Protein AF-A0A2W4P5K8-F1 (afdb_monomer_lite)

Secondary structure (DSSP, 8-state):
-EEEEEE-SSEEEEEEE-SS-EEE----TTSSSTTSEE--EEEETT--EEEHHHHHHHHHHHHTTPPP-EEEEEEEEEEEEETTTEEEEEEEEEEEETT--EEEE-

Foldseek 3Di:
DDKDWDQDQFKIAMWDDPPPDIDTDQCQVPDPRSRIFGNKWWAFPVGDIDGGVVNVVVLCVQPPPDDFDWDKDFDAWDWDQDPPPGIDIDTDIDTDRPSRGTDMDD

Sequence (106 aa):
MRVGLDFGTTNSSAAVYDGRRVRLLNLDPINNVPTIMRSALFITRDGVPFVGREAINRFTEGNVGREIEYQWRYIGETEVTLAEVGTVMQALYAFVDANTPGRLFQ

pLDDT: mean 96.24, std 2.17, range [85.0, 98.56]

Structure (mmCIF, N/CA/C/O backbone):
data_AF-A0A2W4P5K8-F1
#
_entry.id   AF-A0A2W4P5K8-F1
#
loop_
_atom_site.group_PDB
_atom_site.id
_atom_site.type_symbol
_atom_site.label_atom_id
_atom_site.label_alt_id
_atom_site.label_comp_id
_atom_site.label_asym_id
_atom_site.label_entity_id
_atom_site.label_seq_id
_atom_site.pdbx_PDB_ins_code
_atom_site.Cartn_x
_atom_site.Cartn_y
_atom_site.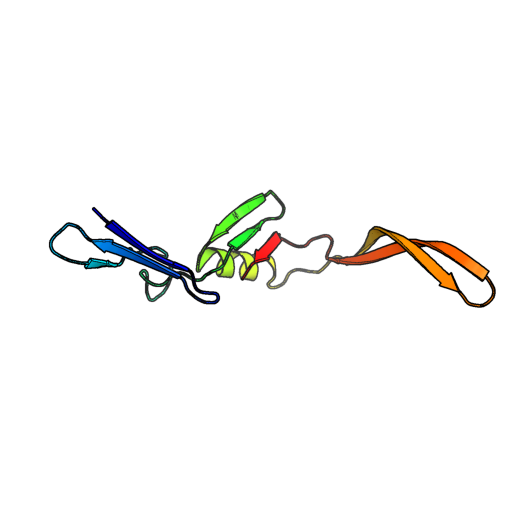Cartn_z
_atom_site.occupancy
_atom_site.B_iso_or_equiv
_atom_site.auth_seq_id
_atom_site.auth_comp_id
_atom_site.auth_asym_id
_atom_site.auth_atom_id
_atom_site.pdbx_PDB_model_num
ATOM 1 N N . MET A 1 1 ? -17.481 17.427 18.885 1.00 85.00 1 MET A N 1
ATOM 2 C CA . MET A 1 1 ? -16.941 16.110 18.487 1.00 85.00 1 MET A CA 1
ATOM 3 C C . MET A 1 1 ? -15.511 16.309 18.005 1.00 85.00 1 MET A C 1
ATOM 5 O O . MET A 1 1 ? -15.292 17.246 17.249 1.00 85.00 1 MET A O 1
ATOM 9 N N . ARG A 1 2 ? -14.545 15.516 18.480 1.00 96.75 2 ARG A N 1
ATOM 10 C CA . ARG A 1 2 ? -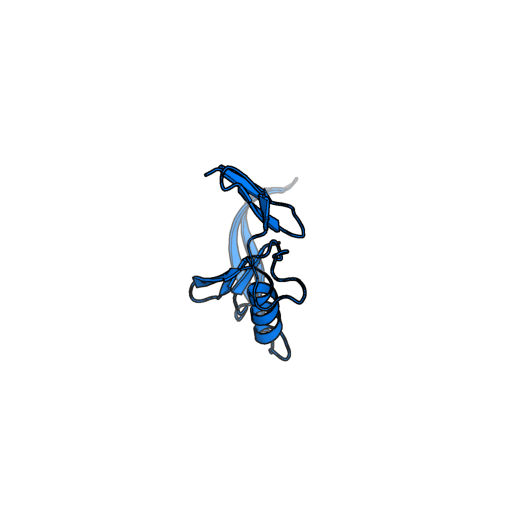13.139 15.562 18.024 1.00 96.75 2 ARG A CA 1
ATOM 11 C C . ARG A 1 2 ? -12.730 14.186 17.505 1.00 96.75 2 ARG A C 1
ATOM 13 O O . ARG A 1 2 ? -13.219 13.190 18.033 1.00 96.75 2 ARG A O 1
ATOM 20 N N . VAL A 1 3 ? -11.848 14.143 16.512 1.00 97.44 3 VAL A N 1
ATOM 21 C CA . VAL A 1 3 ? -11.322 12.900 15.931 1.00 97.44 3 VAL A CA 1
ATOM 22 C C . VAL A 1 3 ? -9.813 12.863 16.140 1.00 97.44 3 VAL A C 1
ATOM 24 O O . VAL A 1 3 ? -9.144 13.872 15.931 1.00 97.44 3 VAL A O 1
ATOM 27 N N . GLY A 1 4 ? -9.300 11.719 16.580 1.00 97.94 4 GLY A N 1
ATOM 28 C CA . GLY A 1 4 ? -7.875 11.411 16.596 1.00 97.94 4 GLY A CA 1
ATOM 29 C C . GLY A 1 4 ? -7.573 10.352 15.545 1.00 97.94 4 GLY A C 1
ATOM 30 O O . GLY A 1 4 ? -8.349 9.407 15.404 1.00 97.94 4 GLY A O 1
ATOM 31 N N . LEU A 1 5 ? -6.468 10.523 14.826 1.00 97.81 5 LEU A N 1
ATOM 32 C CA . LEU A 1 5 ? -5.938 9.562 13.866 1.00 97.81 5 LEU A CA 1
ATOM 33 C C . LEU A 1 5 ? -4.474 9.313 14.215 1.00 97.81 5 LEU A C 1
ATOM 35 O O . LEU A 1 5 ? -3.683 10.253 14.258 1.00 97.81 5 LEU A O 1
ATOM 39 N N . ASP A 1 6 ? -4.140 8.053 14.445 1.00 98.06 6 ASP A N 1
ATOM 40 C CA . ASP A 1 6 ? -2.770 7.565 14.445 1.00 98.06 6 ASP A CA 1
ATOM 41 C C . ASP A 1 6 ? -2.533 6.894 13.092 1.00 98.06 6 ASP A C 1
ATOM 43 O O . ASP A 1 6 ? -3.137 5.859 12.799 1.00 98.06 6 ASP A O 1
ATOM 47 N N . PHE A 1 7 ? -1.731 7.537 12.242 1.00 97.50 7 PHE A N 1
ATOM 48 C CA . PHE A 1 7 ? -1.400 7.052 10.906 1.00 97.50 7 PHE A CA 1
ATOM 49 C C . PHE A 1 7 ? 0.043 6.551 10.892 1.00 97.50 7 PHE A C 1
ATOM 51 O O . PHE A 1 7 ? 0.972 7.268 10.517 1.00 97.50 7 PHE A O 1
ATOM 58 N N . GLY A 1 8 ? 0.226 5.323 11.373 1.00 96.94 8 GLY A N 1
ATOM 59 C CA . GLY A 1 8 ? 1.527 4.673 11.440 1.00 96.94 8 GLY A CA 1
ATOM 60 C C . GLY A 1 8 ? 1.918 4.002 10.125 1.00 96.94 8 GLY A C 1
ATOM 61 O O . GLY A 1 8 ? 1.090 3.761 9.251 1.00 96.94 8 GLY A O 1
ATOM 62 N N . THR A 1 9 ? 3.188 3.617 10.011 1.00 96.69 9 THR A N 1
ATOM 63 C CA . THR A 1 9 ? 3.713 2.865 8.854 1.00 96.69 9 THR A CA 1
ATOM 64 C C . THR A 1 9 ? 3.126 1.460 8.753 1.00 96.69 9 THR A C 1
ATOM 66 O O . THR A 1 9 ? 2.881 0.947 7.677 1.00 96.69 9 THR A O 1
ATOM 69 N N . THR A 1 10 ? 2.890 0.806 9.890 1.00 96.44 10 THR A N 1
ATOM 70 C CA . THR A 1 10 ? 2.467 -0.602 9.925 1.00 96.44 10 THR A CA 1
ATOM 71 C C . THR A 1 10 ? 0.971 -0.744 10.185 1.00 96.44 10 THR A C 1
ATOM 73 O O . THR A 1 10 ? 0.290 -1.552 9.549 1.00 96.44 10 THR A O 1
ATOM 76 N N . ASN A 1 11 ? 0.459 0.030 11.138 1.00 97.38 11 ASN A N 1
ATOM 77 C CA . ASN A 1 11 ? -0.941 0.025 11.523 1.00 97.38 11 ASN A CA 1
ATOM 78 C C . ASN A 1 11 ? -1.426 1.457 11.729 1.00 97.38 11 ASN A C 1
ATOM 80 O O . ASN A 1 11 ? -0.645 2.340 12.082 1.00 97.38 11 ASN A O 1
ATOM 84 N N . SER A 1 12 ? -2.728 1.637 11.564 1.00 98.12 12 SER A N 1
ATOM 85 C CA . SER A 1 12 ? -3.433 2.887 11.789 1.00 98.12 12 SER A CA 1
ATOM 86 C C . SER A 1 12 ? -4.636 2.661 12.692 1.00 98.12 12 SER A C 1
ATOM 88 O O . SER A 1 12 ? -5.248 1.589 12.685 1.00 98.12 12 SER A O 1
ATOM 90 N N . SER A 1 13 ? -4.998 3.674 13.469 1.00 98.12 13 SER A N 1
ATOM 91 C CA . SER A 1 13 ? -6.191 3.645 14.313 1.00 98.12 13 SER A CA 1
ATOM 92 C C . SER A 1 13 ? -6.852 5.016 14.364 1.00 98.12 13 SER A C 1
ATOM 94 O O . SER A 1 13 ? -6.198 6.043 14.192 1.00 98.12 13 SER A O 1
ATOM 96 N N . ALA A 1 14 ? -8.162 5.045 14.596 1.00 98.12 14 ALA A N 1
ATOM 97 C CA . ALA A 1 14 ? -8.889 6.293 14.775 1.00 98.12 14 ALA A CA 1
ATOM 98 C C . ALA A 1 14 ? -9.817 6.220 15.982 1.00 98.12 14 ALA A C 1
ATOM 100 O O . ALA A 1 14 ? -10.366 5.166 16.313 1.00 98.12 14 ALA A O 1
ATOM 101 N N . ALA A 1 15 ? -10.021 7.364 16.623 1.00 98.19 15 ALA A N 1
ATOM 102 C CA . ALA A 1 15 ? -10.888 7.499 17.780 1.00 98.19 15 ALA A CA 1
ATOM 103 C C . ALA A 1 15 ? -11.759 8.748 17.672 1.00 98.19 15 ALA A C 1
ATOM 105 O O . ALA A 1 15 ? -11.352 9.761 17.105 1.00 98.19 15 ALA A O 1
ATOM 106 N N . VAL A 1 16 ? -12.943 8.698 18.278 1.00 98.25 16 VAL A N 1
ATOM 107 C CA . VAL A 1 16 ? -13.836 9.852 18.408 1.00 98.25 16 VAL A CA 1
ATOM 108 C C . VAL A 1 16 ? -14.018 10.188 19.880 1.00 98.25 16 VAL A C 1
ATOM 110 O O . VAL A 1 16 ? -14.291 9.307 20.696 1.00 98.25 16 VAL A O 1
ATOM 113 N N . TYR A 1 17 ? -13.893 11.473 20.207 1.00 98.06 17 TYR A N 1
ATOM 114 C CA . TYR A 1 17 ? -14.288 12.038 21.492 1.00 98.06 17 TYR A CA 1
ATOM 115 C C . TYR A 1 17 ? -15.632 12.760 21.357 1.00 98.06 17 TYR A C 1
ATOM 117 O O . TYR A 1 17 ? -15.764 13.737 20.604 1.00 98.06 17 TYR A O 1
ATOM 125 N N . ASP A 1 18 ? -16.627 12.284 22.103 1.00 96.44 18 ASP A N 1
ATOM 126 C CA . ASP A 1 18 ? -18.010 12.781 22.070 1.00 96.44 18 ASP A CA 1
ATOM 127 C C . ASP A 1 18 ? -18.287 13.929 23.062 1.00 96.44 18 ASP A C 1
ATOM 129 O O . ASP A 1 18 ? -19.399 14.445 23.113 1.00 96.44 18 ASP A O 1
ATOM 133 N N . GLY A 1 19 ? -17.275 14.373 23.816 1.00 97.00 19 GLY A N 1
ATOM 134 C CA . GLY A 1 19 ? -17.425 15.357 24.894 1.00 97.00 19 GLY A CA 1
ATOM 135 C C . GLY A 1 19 ? -17.443 14.739 26.293 1.00 97.00 19 GLY A C 1
ATOM 136 O O . GLY A 1 19 ? -17.345 15.481 27.267 1.00 97.00 19 GLY A O 1
ATOM 137 N N . ARG A 1 20 ? -17.527 13.405 26.396 1.00 96.94 20 ARG A N 1
ATOM 138 C CA . ARG A 1 20 ? -17.473 12.659 27.663 1.00 96.94 20 ARG A CA 1
ATOM 139 C C . ARG A 1 20 ? -16.451 11.529 27.643 1.00 96.94 20 ARG A C 1
ATOM 141 O O . ARG A 1 20 ? -15.755 11.332 28.631 1.00 96.94 20 ARG A O 1
ATOM 148 N N . ARG A 1 21 ? -16.357 10.778 26.544 1.00 97.19 21 ARG A N 1
ATOM 149 C CA . ARG A 1 21 ? -15.457 9.622 26.429 1.00 97.19 21 ARG A CA 1
ATOM 150 C C . ARG A 1 21 ? -14.813 9.521 25.055 1.00 97.19 21 ARG A C 1
ATOM 152 O O . ARG A 1 21 ? -15.360 9.983 24.055 1.00 97.19 21 ARG A O 1
ATOM 159 N N . VAL A 1 22 ? -13.643 8.892 25.024 1.00 97.62 22 VAL A N 1
ATOM 160 C CA . VAL A 1 22 ? -12.957 8.491 23.792 1.00 97.62 22 VAL A CA 1
ATOM 161 C C . VAL A 1 22 ? -13.405 7.079 23.429 1.00 97.62 22 VAL A C 1
ATOM 163 O O . VAL A 1 22 ? -13.458 6.204 24.292 1.00 97.62 22 VAL A O 1
ATOM 166 N N . ARG A 1 23 ? -13.726 6.848 22.156 1.00 97.62 23 ARG A N 1
ATOM 167 C CA . ARG A 1 23 ? -14.055 5.522 21.626 1.00 97.62 23 ARG A CA 1
ATOM 168 C C . ARG A 1 23 ? -13.291 5.269 20.334 1.00 97.62 23 ARG A C 1
ATOM 170 O O . ARG A 1 23 ? -13.349 6.096 19.426 1.00 97.62 23 ARG A O 1
ATOM 177 N N . LEU A 1 24 ? -12.624 4.120 20.248 1.00 97.81 24 LEU A N 1
ATOM 178 C CA . LEU A 1 24 ? -11.989 3.657 19.015 1.00 97.81 24 LEU A CA 1
ATOM 179 C C . LEU A 1 24 ? -13.041 3.321 17.950 1.00 97.81 24 LEU A C 1
ATOM 181 O O . LEU A 1 24 ? -14.139 2.843 18.255 1.00 97.81 24 LEU A O 1
ATOM 185 N N . LEU A 1 25 ? -12.702 3.599 16.697 1.00 97.38 25 LEU A N 1
ATOM 186 C CA . LEU A 1 25 ? -13.499 3.241 15.532 1.00 97.38 25 LEU A CA 1
ATOM 187 C C . LEU A 1 25 ? -13.047 1.884 14.997 1.00 97.38 25 LEU A C 1
ATOM 189 O O . LEU A 1 25 ? -11.852 1.630 14.891 1.00 97.38 25 LEU A O 1
ATOM 193 N N . ASN A 1 26 ? -14.005 1.039 14.621 1.00 97.50 26 ASN A N 1
ATOM 194 C CA . ASN A 1 26 ? -13.726 -0.210 13.918 1.00 97.50 26 ASN A CA 1
ATOM 195 C C . ASN A 1 26 ? -13.445 0.111 12.444 1.00 97.50 26 ASN A C 1
ATOM 197 O O . ASN A 1 26 ? -14.372 0.152 11.638 1.00 97.50 26 ASN A O 1
ATOM 201 N N . LEU A 1 27 ? -12.188 0.414 12.124 1.00 96.56 27 LEU A N 1
ATOM 202 C CA . LEU A 1 27 ? -11.744 0.783 10.778 1.00 96.56 27 LEU A CA 1
ATOM 203 C C . LEU A 1 27 ? -11.570 -0.426 9.849 1.00 96.56 27 LEU A C 1
ATOM 205 O O . LEU A 1 27 ? -11.674 -0.272 8.638 1.00 96.56 27 LEU A O 1
ATOM 209 N N . ASP A 1 28 ? -11.312 -1.613 10.404 1.00 97.06 28 ASP A N 1
ATOM 210 C CA . ASP A 1 28 ? -10.969 -2.814 9.635 1.00 97.06 28 ASP A CA 1
ATOM 211 C C . ASP A 1 28 ? -11.753 -4.043 10.135 1.00 97.06 28 ASP A C 1
ATOM 213 O O . ASP A 1 28 ? -11.210 -4.879 10.856 1.00 97.06 28 ASP A O 1
ATOM 217 N N . PRO A 1 29 ? -13.058 -4.160 9.815 1.00 94.56 29 PRO A N 1
ATOM 218 C CA . PRO A 1 29 ? -13.947 -5.173 10.399 1.00 94.56 29 PRO A CA 1
ATOM 219 C C . PRO A 1 29 ? -13.547 -6.631 10.150 1.00 94.56 29 PRO A C 1
ATOM 221 O O . PRO A 1 29 ? -13.980 -7.513 10.883 1.00 94.56 29 PRO A O 1
ATOM 224 N N . ILE A 1 30 ? -12.750 -6.883 9.114 1.00 93.88 30 ILE A N 1
ATOM 225 C CA . ILE A 1 30 ? -12.261 -8.216 8.743 1.00 93.88 30 ILE A CA 1
ATOM 226 C C . ILE A 1 30 ? -10.951 -8.584 9.458 1.00 93.88 30 ILE A C 1
ATOM 228 O O . ILE A 1 30 ? -10.506 -9.728 9.379 1.00 93.88 30 ILE A O 1
ATOM 232 N N . ASN A 1 31 ? -10.302 -7.627 10.129 1.00 93.94 31 ASN A N 1
ATOM 233 C CA . ASN A 1 31 ? -9.121 -7.889 10.936 1.00 93.94 31 ASN A CA 1
ATOM 234 C C . ASN A 1 31 ? -9.517 -8.466 12.305 1.00 93.94 31 ASN A C 1
ATOM 236 O O . ASN A 1 31 ? -10.563 -8.133 12.858 1.00 93.94 31 ASN A O 1
ATOM 240 N N . ASN A 1 32 ? -8.636 -9.272 12.905 1.00 93.69 32 ASN A N 1
ATOM 241 C CA . ASN A 1 32 ? -8.862 -9.881 14.225 1.00 93.69 32 ASN A CA 1
ATOM 242 C C . ASN A 1 32 ? -9.099 -8.838 15.330 1.00 93.69 32 ASN A C 1
ATOM 244 O O . ASN A 1 32 ? -9.793 -9.109 16.307 1.00 93.69 32 ASN A O 1
ATOM 248 N N . VAL A 1 33 ? -8.513 -7.646 15.179 1.00 96.62 33 VAL A N 1
ATOM 249 C CA . VAL A 1 33 ? -8.737 -6.493 16.056 1.00 96.62 33 VAL A CA 1
ATOM 250 C C . VAL A 1 33 ? -9.270 -5.340 15.196 1.00 96.62 33 VAL A C 1
ATOM 252 O O . VAL A 1 33 ? -8.468 -4.583 14.650 1.00 96.62 33 VAL A O 1
ATOM 255 N N . PRO A 1 34 ? -10.601 -5.170 15.064 1.00 97.44 34 PRO A N 1
ATOM 256 C CA . PRO A 1 34 ? -11.192 -4.234 14.101 1.00 97.44 34 PRO A CA 1
ATOM 257 C C . PRO A 1 34 ? -10.827 -2.759 14.278 1.00 97.44 34 PRO A C 1
ATOM 259 O O . PRO A 1 34 ? -10.976 -1.960 13.354 1.00 97.44 34 PRO A O 1
ATOM 262 N N . THR A 1 35 ? -10.373 -2.372 15.469 1.00 98.12 35 THR A N 1
ATOM 263 C CA . THR A 1 35 ? -9.942 -1.003 15.783 1.00 98.12 35 THR A CA 1
ATOM 264 C C . THR A 1 35 ? -8.523 -0.683 15.320 1.00 98.12 35 THR A C 1
ATOM 266 O O . THR A 1 35 ? -8.101 0.469 15.408 1.00 98.12 35 THR A O 1
ATOM 269 N N . ILE A 1 36 ? -7.776 -1.691 14.865 1.00 97.31 36 ILE A N 1
ATOM 270 C CA . ILE A 1 36 ? -6.418 -1.563 14.344 1.00 97.31 36 ILE A CA 1
ATOM 271 C C . ILE A 1 36 ? -6.461 -1.969 12.876 1.00 97.31 36 ILE A C 1
ATOM 273 O O . ILE A 1 36 ? -6.657 -3.135 12.543 1.00 97.31 36 ILE A O 1
ATOM 277 N N . MET A 1 37 ? -6.268 -1.003 11.993 1.00 98.19 37 MET A N 1
ATOM 278 C CA . MET A 1 37 ? -6.260 -1.212 10.553 1.00 98.19 37 MET A CA 1
ATOM 279 C C . MET A 1 37 ? -4.826 -1.375 10.062 1.00 98.19 37 MET A C 1
ATOM 281 O O . MET A 1 37 ? -3.931 -0.668 10.526 1.00 98.19 37 MET A O 1
ATOM 285 N N . ARG A 1 38 ? -4.583 -2.269 9.099 1.00 97.56 38 ARG A N 1
ATOM 286 C CA . ARG A 1 38 ? -3.287 -2.287 8.398 1.00 97.56 38 ARG A CA 1
ATOM 287 C C . ARG A 1 38 ? -3.106 -0.995 7.603 1.00 97.56 38 ARG A C 1
ATOM 289 O O . ARG A 1 38 ? -3.998 -0.615 6.848 1.00 97.56 38 ARG A O 1
ATOM 296 N N . SER A 1 39 ? -1.942 -0.362 7.718 1.00 97.94 39 SER A N 1
ATOM 297 C CA . SER A 1 39 ? -1.571 0.777 6.869 1.00 97.94 39 SER A CA 1
ATOM 298 C C . SER A 1 39 ? -1.184 0.269 5.484 1.00 97.94 39 SER A C 1
ATOM 300 O O . SER A 1 39 ? -0.016 0.167 5.144 1.00 97.94 39 SER A O 1
ATOM 302 N N . ALA A 1 40 ? -2.179 -0.175 4.724 1.00 98.00 40 ALA A N 1
ATOM 303 C CA . ALA A 1 40 ? -1.980 -0.795 3.429 1.00 98.00 40 ALA A CA 1
ATOM 304 C C . ALA A 1 40 ? -3.040 -0.321 2.442 1.00 98.00 40 ALA A C 1
ATOM 306 O O . ALA A 1 40 ? -4.218 -0.209 2.793 1.00 98.00 40 ALA A O 1
ATOM 307 N N . LEU A 1 41 ? -2.605 -0.094 1.207 1.00 98.31 41 LEU A N 1
ATOM 308 C CA . LEU A 1 41 ? -3.436 0.217 0.052 1.00 98.31 41 LEU A CA 1
ATOM 309 C C . LEU A 1 41 ? -3.047 -0.733 -1.077 1.00 98.31 41 LEU A C 1
ATOM 311 O O . LEU A 1 41 ? -1.885 -0.798 -1.461 1.00 98.31 41 LEU A O 1
ATOM 315 N N . PHE A 1 42 ? -4.012 -1.456 -1.623 1.00 98.44 42 PHE A N 1
ATOM 316 C CA . PHE A 1 42 ? -3.845 -2.238 -2.839 1.00 98.44 42 PHE A CA 1
ATOM 317 C C . PHE A 1 42 ? -4.704 -1.616 -3.930 1.00 98.44 42 PHE A C 1
ATOM 319 O O . PHE A 1 42 ? -5.893 -1.404 -3.722 1.00 98.44 42 PHE A O 1
ATOM 326 N N . ILE A 1 43 ? -4.106 -1.314 -5.077 1.00 98.56 43 ILE A N 1
ATOM 327 C CA . ILE A 1 43 ? -4.827 -0.842 -6.259 1.00 98.56 43 ILE A CA 1
ATOM 328 C C . ILE A 1 43 ? -4.693 -1.924 -7.320 1.00 98.56 43 ILE A C 1
ATOM 330 O O . ILE A 1 43 ? -3.574 -2.254 -7.722 1.00 98.56 43 ILE A O 1
ATOM 334 N N . THR A 1 44 ? -5.813 -2.489 -7.757 1.00 97.81 44 THR A N 1
ATOM 335 C CA . THR A 1 44 ? -5.829 -3.486 -8.831 1.00 97.81 44 THR A CA 1
ATOM 336 C C . THR A 1 44 ? -5.369 -2.877 -10.156 1.00 97.81 44 THR A C 1
ATOM 338 O O . THR A 1 44 ? -5.314 -1.659 -10.329 1.00 97.81 44 THR A O 1
ATOM 341 N N . ARG A 1 45 ? -5.054 -3.724 -11.136 1.00 94.88 45 ARG A N 1
ATOM 342 C CA . ARG A 1 45 ? -4.662 -3.300 -12.486 1.00 94.88 45 ARG A CA 1
ATOM 343 C C . ARG A 1 45 ? -5.735 -2.458 -13.193 1.00 94.88 45 ARG A C 1
ATOM 345 O O . ARG A 1 45 ? -5.382 -1.596 -13.992 1.00 94.88 45 ARG A O 1
ATOM 352 N N . ASP A 1 46 ? -7.012 -2.688 -12.901 1.00 96.38 46 ASP A N 1
ATOM 353 C CA . ASP A 1 46 ? -8.156 -1.896 -13.376 1.00 96.38 46 ASP A CA 1
ATOM 354 C C . ASP A 1 46 ? -8.454 -0.655 -12.509 1.00 96.38 46 ASP A C 1
ATOM 356 O O . ASP A 1 46 ? -9.381 0.095 -12.803 1.00 96.38 46 ASP A O 1
ATOM 360 N N . GLY A 1 47 ? -7.639 -0.384 -11.484 1.00 96.94 47 GLY A N 1
ATOM 361 C CA . GLY A 1 47 ? -7.694 0.848 -10.693 1.00 96.94 47 GLY A CA 1
ATOM 362 C C . GLY A 1 47 ? -8.604 0.796 -9.465 1.00 96.94 47 GLY A C 1
ATOM 363 O O . GLY A 1 47 ? -8.851 1.837 -8.858 1.00 96.94 47 GLY A O 1
ATOM 364 N N . VAL A 1 48 ? -9.094 -0.381 -9.068 1.00 98.06 48 VAL A N 1
ATOM 365 C CA . VAL A 1 48 ? -9.965 -0.551 -7.897 1.00 98.06 48 VAL A CA 1
ATOM 366 C C . VAL A 1 48 ? -9.125 -0.544 -6.612 1.00 98.06 48 VAL A C 1
ATOM 368 O O . VAL A 1 48 ? -8.230 -1.382 -6.465 1.00 98.06 48 VAL A O 1
ATOM 371 N N . PRO A 1 49 ? -9.389 0.375 -5.663 1.00 98.00 49 PRO A N 1
ATOM 372 C CA . PRO A 1 49 ? -8.636 0.459 -4.421 1.00 98.00 49 PRO A CA 1
ATOM 373 C C . PRO A 1 49 ? -9.238 -0.415 -3.311 1.00 98.00 49 PRO A C 1
ATOM 375 O O . PRO A 1 49 ? -10.448 -0.445 -3.093 1.00 98.00 49 PRO A O 1
ATOM 378 N N . PHE A 1 50 ? -8.364 -1.042 -2.534 1.00 98.06 50 PHE A N 1
ATOM 379 C CA . PHE A 1 50 ? -8.657 -1.762 -1.298 1.00 98.06 50 PHE A CA 1
ATOM 380 C C . PHE A 1 50 ? -7.708 -1.279 -0.206 1.00 98.06 50 PHE A C 1
ATOM 382 O O . PHE A 1 50 ? -6.557 -0.951 -0.485 1.00 98.06 50 PHE A O 1
ATOM 389 N N . VAL A 1 51 ? -8.158 -1.258 1.046 1.00 97.75 51 VAL A N 1
ATOM 390 C CA . VAL A 1 51 ? -7.359 -0.780 2.184 1.00 97.75 51 VAL A CA 1
ATOM 391 C C . VAL A 1 51 ? -7.412 -1.761 3.353 1.00 97.75 51 VAL A C 1
ATOM 393 O O . VAL A 1 51 ? -8.253 -2.660 3.379 1.00 97.75 51 VAL A O 1
ATOM 396 N N . GLY A 1 52 ? -6.517 -1.604 4.327 1.00 97.56 52 GLY A N 1
ATOM 397 C CA . GLY A 1 52 ? -6.539 -2.423 5.539 1.00 97.56 52 GLY A CA 1
ATOM 398 C C . GLY A 1 52 ? -6.176 -3.877 5.257 1.00 97.56 52 GLY A C 1
ATOM 399 O O . GLY A 1 52 ? -5.358 -4.177 4.384 1.00 97.56 52 GLY A O 1
ATOM 400 N N . ARG A 1 53 ? -6.767 -4.807 6.004 1.00 97.62 53 ARG A N 1
ATOM 401 C CA . ARG A 1 53 ? -6.547 -6.242 5.816 1.00 97.62 53 ARG A CA 1
ATOM 402 C C . ARG A 1 53 ? -7.014 -6.726 4.441 1.00 97.62 53 ARG A C 1
ATOM 404 O O . ARG A 1 53 ? -6.392 -7.633 3.894 1.00 97.62 53 ARG A O 1
ATOM 411 N N . GLU A 1 54 ? -8.027 -6.092 3.855 1.00 97.56 54 GLU A N 1
ATOM 412 C CA . GLU A 1 54 ? -8.580 -6.499 2.560 1.00 97.56 54 GLU A CA 1
ATOM 413 C C . GLU A 1 54 ? -7.565 -6.256 1.447 1.00 97.56 54 GLU A C 1
ATOM 415 O O 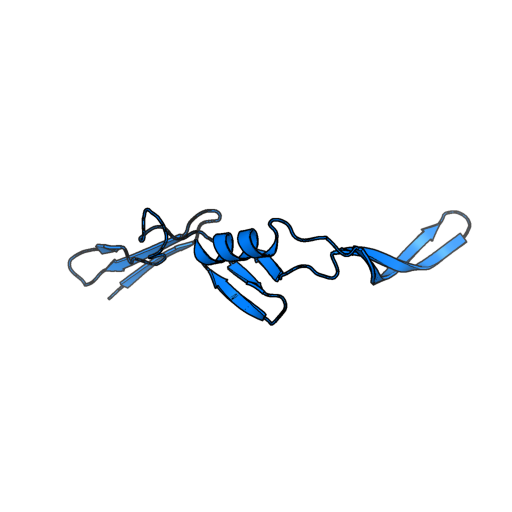. GLU A 1 54 ? -7.388 -7.106 0.580 1.00 97.56 54 GLU A O 1
ATOM 420 N N . ALA A 1 55 ? -6.817 -5.149 1.521 1.00 97.88 55 ALA A N 1
ATOM 421 C C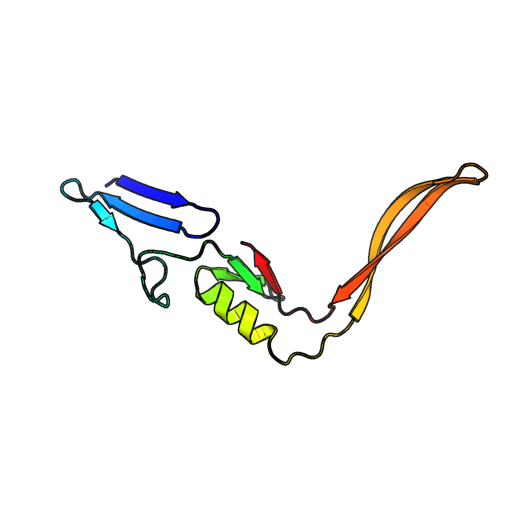A . ALA A 1 55 ? -5.715 -4.881 0.600 1.00 97.88 55 ALA A CA 1
ATOM 422 C C . ALA A 1 55 ? -4.696 -6.028 0.572 1.00 97.88 55 ALA A C 1
ATOM 424 O O . ALA A 1 55 ? -4.247 -6.445 -0.494 1.00 97.88 55 ALA A O 1
ATOM 425 N N . ILE A 1 56 ? -4.357 -6.559 1.751 1.00 97.06 56 ILE A N 1
ATOM 426 C CA . ILE A 1 56 ? -3.409 -7.668 1.896 1.00 97.06 56 ILE A CA 1
ATOM 427 C C . ILE A 1 56 ? -3.987 -8.956 1.319 1.00 97.06 56 ILE A C 1
ATOM 429 O O . ILE A 1 56 ? -3.292 -9.655 0.580 1.00 97.06 56 ILE A O 1
ATOM 433 N N . ASN A 1 57 ? -5.244 -9.263 1.651 1.00 97.06 57 ASN A N 1
ATOM 434 C CA . ASN A 1 57 ? -5.922 -10.470 1.187 1.00 97.06 57 ASN A CA 1
ATOM 435 C C . ASN A 1 57 ? -5.984 -10.484 -0.346 1.00 97.06 57 ASN A C 1
ATOM 437 O O . ASN A 1 57 ? -5.469 -11.410 -0.964 1.00 97.06 57 ASN A O 1
ATOM 441 N N . ARG A 1 58 ? -6.482 -9.404 -0.961 1.00 97.12 58 ARG A N 1
ATOM 442 C CA . ARG A 1 58 ? -6.614 -9.276 -2.422 1.00 97.12 58 ARG A CA 1
ATOM 443 C C . ARG A 1 58 ? -5.280 -9.327 -3.150 1.00 97.12 58 ARG A C 1
ATOM 445 O O . ARG A 1 58 ? -5.160 -10.003 -4.169 1.00 97.12 58 ARG A O 1
ATOM 452 N N . PHE A 1 59 ? -4.266 -8.640 -2.621 1.00 97.06 59 PHE A N 1
ATOM 453 C CA . PHE A 1 59 ? -2.918 -8.713 -3.178 1.00 97.06 59 PHE A CA 1
ATOM 454 C C . PHE A 1 59 ? -2.372 -10.146 -3.143 1.00 97.06 59 PHE A C 1
ATOM 456 O O . PHE A 1 59 ? -1.779 -10.603 -4.119 1.00 97.06 59 PHE A O 1
ATOM 463 N N . THR A 1 60 ? -2.581 -10.855 -2.032 1.00 96.44 60 THR A N 1
ATOM 464 C CA . THR A 1 60 ? -2.123 -12.240 -1.868 1.00 96.44 60 THR A CA 1
ATOM 465 C C . THR A 1 60 ? -2.871 -13.167 -2.823 1.00 96.44 60 THR A C 1
ATOM 467 O O . THR A 1 60 ? -2.237 -13.875 -3.599 1.00 96.44 60 THR A O 1
ATOM 470 N N . GLU A 1 61 ? -4.203 -13.112 -2.837 1.00 95.94 61 GLU A N 1
ATOM 471 C CA . GLU A 1 61 ? -5.066 -13.913 -3.715 1.00 95.94 61 GLU A CA 1
ATOM 472 C C . GLU A 1 61 ? -4.709 -13.745 -5.194 1.00 95.94 61 GLU A C 1
ATOM 474 O O . GLU A 1 61 ? -4.617 -14.734 -5.913 1.00 95.94 61 GLU A O 1
ATOM 479 N N . GLY A 1 62 ? -4.441 -12.515 -5.646 1.00 93.75 62 GLY A N 1
ATOM 480 C CA . GLY A 1 62 ? -4.068 -12.259 -7.038 1.00 93.75 62 GLY A CA 1
ATOM 481 C C . GLY A 1 62 ? -2.683 -12.787 -7.433 1.00 93.75 62 GLY A C 1
ATOM 482 O O . GLY A 1 62 ? -2.413 -12.961 -8.621 1.00 93.75 62 GLY A O 1
ATOM 483 N N . ASN A 1 63 ? -1.785 -13.020 -6.471 1.00 94.25 63 ASN A N 1
ATOM 484 C CA . ASN A 1 63 ? -0.411 -13.452 -6.748 1.00 94.25 63 ASN A CA 1
ATOM 485 C C . ASN A 1 63 ? -0.157 -14.938 -6.465 1.00 94.25 63 ASN A C 1
ATOM 487 O O . ASN A 1 63 ? 0.777 -15.507 -7.029 1.00 94.25 63 ASN A O 1
ATOM 491 N N . VAL A 1 64 ? -0.957 -15.585 -5.618 1.00 95.06 64 VAL A N 1
ATOM 492 C CA . VAL A 1 64 ? -0.795 -17.013 -5.314 1.00 95.06 64 VAL A CA 1
ATOM 493 C C . VAL A 1 64 ? -1.116 -17.861 -6.547 1.00 95.06 64 VAL A C 1
ATOM 495 O O . VAL A 1 64 ? -2.193 -17.762 -7.123 1.00 95.06 64 VAL A O 1
ATOM 498 N N . GLY A 1 65 ? -0.175 -18.726 -6.937 1.00 92.44 65 GLY A N 1
ATOM 499 C CA . GLY A 1 65 ? -0.361 -19.691 -8.029 1.00 92.44 65 GLY A CA 1
ATOM 500 C C . GLY A 1 65 ? -0.411 -19.085 -9.434 1.00 92.44 65 GLY A C 1
ATOM 501 O O . GLY A 1 65 ? -0.660 -19.813 -10.391 1.00 92.44 65 GLY A O 1
ATOM 502 N N . ARG A 1 66 ? -0.172 -17.776 -9.573 1.00 94.94 66 ARG A N 1
ATOM 503 C CA . ARG A 1 66 ? -0.156 -17.095 -10.868 1.00 94.94 66 ARG A CA 1
ATOM 504 C C . ARG A 1 66 ? 1.129 -17.412 -11.633 1.00 94.94 66 ARG A C 1
ATOM 506 O O . ARG A 1 66 ? 2.227 -17.288 -11.093 1.00 94.94 66 ARG A O 1
ATO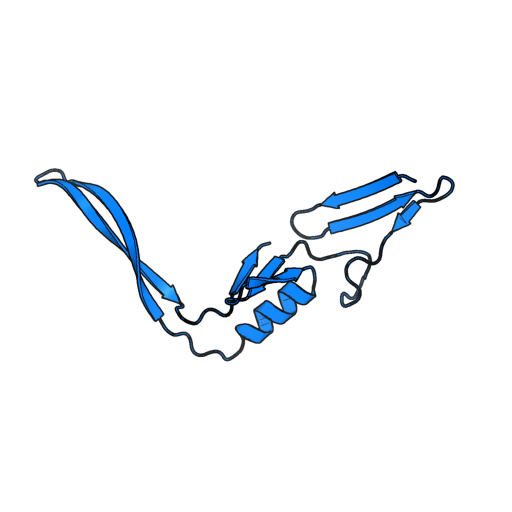M 513 N N . GLU A 1 67 ? 0.988 -17.747 -12.912 1.00 95.69 67 GLU A N 1
ATOM 514 C CA . GLU A 1 67 ? 2.106 -17.763 -13.856 1.00 95.69 67 GLU A CA 1
ATOM 515 C C . GLU A 1 67 ? 2.480 -16.325 -14.245 1.00 95.69 67 GLU A C 1
ATOM 517 O O . GLU A 1 67 ? 1.632 -15.536 -14.677 1.00 95.69 67 GLU A O 1
ATOM 522 N N . ILE A 1 68 ? 3.749 -15.968 -14.050 1.00 95.31 68 ILE A N 1
ATOM 523 C CA . ILE A 1 68 ? 4.247 -14.613 -14.293 1.00 95.31 68 ILE A CA 1
ATOM 524 C C . ILE A 1 68 ? 4.670 -14.473 -15.755 1.00 95.31 68 ILE A C 1
ATOM 526 O O . ILE A 1 68 ? 5.550 -15.190 -16.229 1.00 95.31 68 ILE A O 1
ATOM 530 N N . GLU A 1 69 ? 4.095 -13.492 -16.447 1.00 95.81 69 GLU A N 1
ATOM 531 C CA . GLU A 1 69 ? 4.479 -13.141 -17.813 1.00 95.81 69 GLU A CA 1
ATOM 532 C C . GLU A 1 69 ? 5.510 -12.018 -17.803 1.00 95.81 69 GLU A C 1
ATOM 534 O O . GLU A 1 69 ? 5.180 -10.847 -17.602 1.00 95.81 69 GLU A O 1
ATOM 539 N N . TYR A 1 70 ? 6.770 -12.350 -18.061 1.00 96.25 70 TYR A N 1
ATOM 540 C CA . TYR A 1 70 ? 7.815 -11.339 -18.123 1.00 96.25 70 TYR A CA 1
ATOM 541 C C . TYR A 1 70 ? 7.924 -10.682 -19.500 1.00 96.25 70 TYR A C 1
ATOM 543 O O . TYR A 1 70 ? 7.908 -11.354 -20.532 1.00 96.25 70 TYR A O 1
ATOM 551 N N . GLN A 1 71 ? 8.090 -9.358 -19.524 1.00 97.31 71 GLN A N 1
ATOM 552 C CA . GLN A 1 71 ? 8.280 -8.583 -20.751 1.00 97.31 71 GLN A CA 1
ATOM 553 C C . GLN A 1 71 ? 9.323 -7.483 -20.557 1.00 97.31 71 GLN A C 1
ATOM 555 O O . GLN A 1 71 ? 9.369 -6.825 -19.518 1.00 97.31 71 GLN A O 1
ATOM 560 N N . TRP A 1 72 ? 10.121 -7.226 -21.595 1.00 97.50 72 TRP A N 1
ATOM 561 C CA . TRP A 1 72 ? 10.915 -6.003 -21.670 1.00 97.50 72 TRP A CA 1
ATOM 562 C C . TRP A 1 72 ? 10.001 -4.821 -21.994 1.00 97.50 72 TRP A C 1
ATOM 564 O O . TRP A 1 72 ? 9.295 -4.823 -23.003 1.00 97.50 72 TRP A O 1
ATOM 574 N N . ARG A 1 73 ? 10.011 -3.800 -21.140 1.00 96.44 73 ARG A N 1
ATOM 575 C CA . ARG A 1 73 ? 9.282 -2.547 -21.340 1.00 96.44 73 ARG A CA 1
ATOM 576 C C . ARG A 1 73 ? 10.261 -1.400 -21.439 1.00 96.44 73 ARG A C 1
ATOM 578 O O . ARG A 1 73 ? 11.111 -1.244 -20.572 1.00 96.44 73 ARG A O 1
ATOM 585 N N . TYR A 1 74 ? 10.113 -0.594 -22.479 1.00 96.69 74 TYR A N 1
ATOM 586 C CA . TYR A 1 74 ? 10.785 0.693 -22.571 1.00 96.69 74 TYR A CA 1
ATOM 587 C C . TYR A 1 74 ? 10.304 1.604 -21.431 1.00 96.69 74 TYR A C 1
ATOM 589 O O . TYR A 1 74 ? 9.096 1.721 -21.212 1.00 96.69 74 TYR A O 1
ATOM 597 N N . ILE A 1 75 ? 11.237 2.215 -20.703 1.00 96.06 75 ILE A N 1
ATOM 598 C CA . ILE A 1 75 ? 10.949 3.053 -19.524 1.00 96.06 75 ILE A CA 1
ATOM 599 C C . ILE A 1 75 ? 11.478 4.485 -19.648 1.00 96.06 75 ILE A C 1
ATOM 601 O O . ILE A 1 75 ? 11.301 5.279 -18.727 1.00 96.06 75 ILE A O 1
ATOM 605 N N . GLY A 1 76 ? 12.098 4.827 -20.776 1.00 96.69 76 GLY A N 1
ATOM 606 C CA . GLY A 1 76 ? 12.631 6.159 -21.044 1.00 96.69 76 GLY A CA 1
ATOM 607 C C . GLY A 1 76 ? 14.017 6.099 -21.663 1.00 96.69 76 GLY A C 1
ATOM 608 O O . GLY A 1 76 ? 14.483 5.037 -22.065 1.00 96.69 76 GLY A O 1
ATOM 609 N N . GLU A 1 77 ? 14.688 7.241 -21.706 1.00 97.19 77 GLU A N 1
ATOM 610 C CA . GLU A 1 77 ? 16.064 7.364 -22.186 1.00 97.19 77 GLU A CA 1
ATOM 611 C C . GLU A 1 77 ? 16.900 8.073 -21.124 1.00 97.19 77 GLU A C 1
ATOM 613 O O . GLU A 1 77 ? 16.375 8.851 -20.326 1.00 97.19 77 GLU A O 1
ATOM 618 N N . THR A 1 78 ? 18.201 7.808 -21.109 1.00 96.06 78 THR A N 1
ATOM 619 C CA . THR A 1 78 ? 19.157 8.502 -20.244 1.00 96.06 78 THR A CA 1
ATOM 620 C C . THR A 1 78 ? 20.406 8.869 -21.023 1.00 96.06 78 THR A C 1
ATOM 622 O O . THR A 1 78 ? 20.791 8.169 -21.960 1.00 96.06 78 THR A O 1
ATOM 625 N N . GLU A 1 79 ? 21.066 9.942 -20.600 1.00 96.56 79 GLU A N 1
ATOM 626 C CA . GLU A 1 79 ? 22.425 10.240 -21.035 1.00 96.56 79 GLU A CA 1
ATOM 627 C C . GLU A 1 79 ? 23.410 9.294 -20.346 1.00 96.56 79 GLU A C 1
ATOM 629 O O . GLU A 1 79 ? 23.320 9.046 -19.140 1.00 96.56 79 GLU A O 1
ATOM 634 N N . VAL A 1 80 ? 24.357 8.770 -21.119 1.00 94.50 80 VAL A N 1
ATOM 635 C CA . VAL A 1 80 ? 25.481 7.972 -20.633 1.00 94.50 80 VAL A CA 1
ATOM 636 C C . VAL A 1 80 ? 26.764 8.582 -21.180 1.00 94.50 80 VAL A C 1
ATOM 638 O O . VAL A 1 80 ? 26.931 8.706 -22.393 1.00 94.50 80 VAL A O 1
ATOM 641 N N . THR A 1 81 ? 27.681 8.954 -20.288 1.00 95.38 81 THR A N 1
ATOM 642 C CA . THR A 1 81 ? 28.997 9.487 -20.660 1.00 95.38 81 THR A CA 1
ATOM 643 C C . THR A 1 81 ? 30.038 8.380 -20.615 1.00 95.38 81 THR A C 1
ATOM 645 O O . THR A 1 81 ? 30.300 7.797 -19.563 1.00 95.38 81 THR A O 1
ATOM 648 N N . LEU A 1 82 ? 30.650 8.104 -21.761 1.00 93.25 82 LEU A N 1
ATOM 649 C CA . LEU A 1 82 ? 31.657 7.062 -21.945 1.00 93.25 82 LEU A CA 1
ATOM 650 C C . LEU A 1 82 ? 32.995 7.718 -22.290 1.00 93.25 82 LEU A C 1
ATOM 652 O O . LEU A 1 82 ? 33.047 8.611 -23.135 1.00 93.25 82 LEU A O 1
ATOM 656 N N . ALA A 1 83 ? 34.079 7.256 -21.663 1.00 91.81 83 ALA A N 1
ATOM 657 C CA . ALA A 1 83 ? 35.394 7.902 -21.734 1.00 91.81 83 ALA A CA 1
ATOM 658 C C . ALA A 1 83 ? 35.913 8.132 -23.169 1.00 91.81 83 ALA A C 1
ATOM 660 O O . ALA A 1 83 ? 36.551 9.148 -23.425 1.00 91.81 83 ALA A O 1
ATOM 661 N N . GLU A 1 84 ? 35.614 7.224 -24.101 1.00 92.56 84 GLU A N 1
ATOM 662 C CA . GLU A 1 84 ? 36.113 7.278 -25.487 1.00 92.56 84 GLU A CA 1
ATOM 663 C C . GLU A 1 84 ? 35.036 7.637 -26.525 1.00 92.56 84 GLU A C 1
ATOM 665 O O . GLU A 1 84 ? 35.357 7.885 -27.684 1.00 92.56 84 GLU A O 1
ATOM 670 N N . VAL A 1 85 ? 33.760 7.672 -26.127 1.00 88.75 85 VAL A N 1
ATOM 671 C CA . VAL A 1 85 ? 32.614 7.870 -27.041 1.00 88.75 85 VAL A CA 1
ATOM 672 C C . VAL A 1 85 ? 31.920 9.219 -26.801 1.00 88.75 85 VAL A C 1
ATOM 674 O O . VAL A 1 85 ? 31.205 9.711 -27.669 1.00 88.75 85 VAL A O 1
ATOM 677 N N . GLY A 1 86 ? 32.160 9.858 -25.652 1.00 91.19 86 GLY A N 1
ATOM 678 C CA . GLY A 1 86 ? 31.452 11.066 -25.234 1.00 91.19 86 GLY A CA 1
ATOM 679 C C . GLY A 1 86 ? 30.087 10.751 -24.616 1.00 91.19 86 GLY A C 1
ATOM 680 O O . GLY A 1 86 ? 29.852 9.639 -24.137 1.00 91.19 86 GLY A O 1
ATOM 681 N N . THR A 1 87 ? 29.199 11.744 -24.582 1.00 96.00 87 THR A N 1
ATOM 682 C CA . THR A 1 87 ? 27.836 11.593 -24.051 1.00 96.00 87 THR A CA 1
ATOM 683 C C . THR A 1 87 ? 26.886 11.129 -25.148 1.00 96.00 87 THR A C 1
ATOM 685 O O . THR A 1 87 ? 26.776 11.778 -26.188 1.00 96.00 87 THR A O 1
ATOM 688 N N . VAL A 1 88 ? 26.177 10.027 -24.905 1.00 95.19 88 VAL A N 1
ATOM 689 C CA . VAL A 1 88 ? 25.163 9.480 -25.816 1.00 95.19 88 VAL A CA 1
ATOM 690 C C . VAL A 1 88 ? 23.830 9.291 -25.099 1.00 95.19 88 VAL A C 1
ATOM 692 O O . VAL A 1 88 ? 23.799 8.971 -23.912 1.00 95.19 88 VAL A O 1
ATOM 695 N N . MET A 1 89 ? 22.728 9.462 -25.831 1.00 96.12 89 MET A N 1
ATOM 696 C CA . MET A 1 89 ? 21.397 9.073 -25.361 1.00 96.12 89 MET A CA 1
ATOM 697 C C . MET A 1 89 ? 21.206 7.571 -25.540 1.00 96.12 89 MET A C 1
ATOM 699 O O . MET A 1 89 ? 21.448 7.031 -26.620 1.00 96.12 89 MET A O 1
ATOM 703 N N . GLN A 1 90 ? 20.737 6.899 -24.494 1.00 94.62 90 GLN A N 1
ATOM 704 C CA . GLN A 1 90 ? 20.474 5.469 -24.508 1.00 94.62 90 GLN A CA 1
ATOM 705 C C . GLN A 1 90 ? 19.064 5.168 -24.001 1.00 94.62 90 GLN A C 1
ATOM 707 O O . GLN A 1 90 ? 18.679 5.584 -22.909 1.00 94.62 90 GLN A O 1
ATOM 712 N N . ALA A 1 91 ? 18.314 4.387 -24.781 1.00 96.31 91 ALA A N 1
ATOM 713 C CA . ALA A 1 91 ? 17.022 3.854 -24.371 1.00 96.31 91 ALA A CA 1
ATOM 714 C C . ALA A 1 91 ? 17.180 2.853 -23.215 1.00 96.31 91 ALA A C 1
ATOM 716 O O . ALA A 1 91 ? 18.002 1.933 -23.265 1.00 96.31 91 ALA A O 1
ATOM 717 N N . LEU A 1 92 ? 16.350 3.016 -22.191 1.00 95.81 92 LEU A N 1
ATOM 718 C CA . LEU A 1 92 ? 16.273 2.165 -21.018 1.00 95.81 92 LEU A CA 1
ATOM 719 C C . LEU A 1 92 ? 15.084 1.219 -21.132 1.00 95.81 92 LEU A C 1
ATOM 721 O O . LEU A 1 92 ? 13.958 1.622 -21.437 1.00 95.81 92 LEU A O 1
ATOM 725 N N . TYR A 1 93 ? 15.338 -0.045 -20.815 1.00 96.25 93 TYR A N 1
ATOM 726 C CA . TYR A 1 93 ? 14.320 -1.078 -20.740 1.00 96.25 93 TYR A CA 1
ATOM 727 C C . TYR A 1 93 ? 14.347 -1.725 -19.359 1.00 96.25 93 TYR A C 1
ATOM 729 O O . TYR A 1 93 ? 15.414 -1.981 -18.804 1.00 96.25 93 TYR A O 1
ATOM 737 N N . ALA A 1 94 ? 13.169 -2.020 -18.821 1.00 95.69 94 ALA A N 1
ATOM 738 C CA . ALA A 1 94 ? 12.997 -2.810 -17.613 1.00 95.69 94 ALA A CA 1
ATOM 739 C C . ALA A 1 94 ? 12.386 -4.165 -17.962 1.00 95.69 94 ALA A C 1
ATOM 741 O O . ALA A 1 94 ? 11.466 -4.252 -18.776 1.00 95.69 94 ALA A O 1
ATOM 742 N N . PHE A 1 95 ? 12.874 -5.215 -17.313 1.00 96.25 95 PHE A N 1
ATOM 743 C CA . PHE A 1 95 ? 12.236 -6.522 -17.337 1.00 96.25 95 PHE A CA 1
ATOM 744 C C . PHE A 1 95 ? 11.145 -6.539 -16.264 1.00 96.25 95 PHE A C 1
ATOM 746 O O . PHE A 1 95 ? 11.448 -6.453 -15.074 1.00 96.25 95 PHE A O 1
ATOM 753 N N . VAL A 1 96 ? 9.877 -6.563 -16.677 1.00 95.50 96 VAL A N 1
ATOM 754 C CA . VAL A 1 96 ? 8.726 -6.405 -15.776 1.00 95.50 96 VAL A CA 1
ATOM 755 C C . VAL A 1 96 ? 7.789 -7.601 -15.839 1.00 95.50 96 VAL A C 1
ATOM 757 O O . VAL A 1 96 ? 7.702 -8.278 -16.860 1.00 95.50 96 VAL A O 1
ATOM 760 N N . ASP A 1 97 ? 7.040 -7.798 -14.760 1.00 95.56 97 ASP A N 1
ATOM 761 C CA . ASP A 1 97 ? 5.841 -8.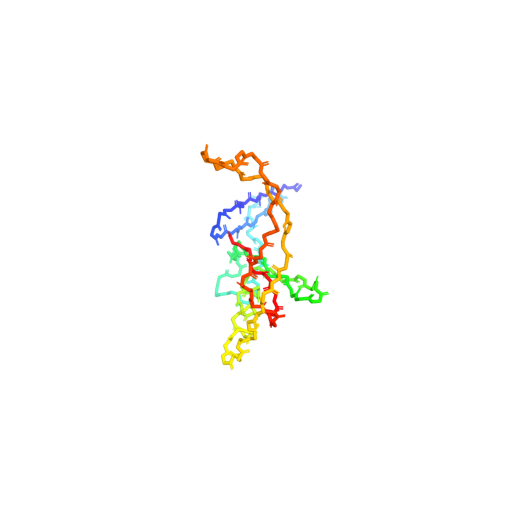633 -14.733 1.00 95.56 97 ASP A CA 1
ATOM 762 C C . ASP A 1 97 ? 4.689 -7.903 -15.445 1.00 95.56 97 ASP A C 1
ATOM 764 O O . ASP A 1 97 ? 4.129 -6.928 -14.936 1.00 95.56 97 ASP A O 1
ATOM 768 N N . ALA A 1 98 ? 4.357 -8.351 -16.653 1.00 94.62 98 ALA A N 1
ATOM 769 C CA . ALA A 1 98 ? 3.364 -7.728 -17.518 1.00 94.62 98 ALA A CA 1
ATOM 770 C C . ALA A 1 98 ? 1.919 -8.075 -17.142 1.00 94.62 98 ALA A C 1
ATOM 772 O O . ALA A 1 98 ? 0.994 -7.347 -17.524 1.00 94.62 98 ALA A O 1
ATOM 773 N N . ASN A 1 99 ? 1.711 -9.164 -16.400 1.00 95.25 99 ASN A N 1
ATOM 774 C CA . ASN A 1 99 ? 0.398 -9.600 -15.941 1.00 95.25 99 ASN A CA 1
ATOM 775 C C . ASN A 1 99 ? 0.218 -9.423 -14.422 1.00 95.25 99 ASN A C 1
ATOM 777 O O . ASN A 1 99 ? -0.629 -10.085 -13.823 1.00 95.25 99 ASN A O 1
ATOM 781 N N . THR A 1 100 ? 0.945 -8.472 -13.814 1.00 95.75 100 THR A N 1
ATOM 782 C CA . THR A 1 100 ? 0.773 -8.126 -12.396 1.00 95.75 100 THR A CA 1
ATOM 783 C C . THR A 1 100 ? -0.691 -7.749 -12.080 1.00 95.75 100 THR A C 1
ATOM 785 O O . THR A 1 100 ? -1.293 -6.951 -12.812 1.00 95.75 100 THR A O 1
ATOM 788 N N . PRO A 1 101 ? -1.297 -8.290 -11.002 1.00 96.31 101 PRO A N 1
ATOM 789 C CA . PRO A 1 101 ? -2.699 -8.032 -10.654 1.00 96.31 101 PRO A CA 1
ATOM 790 C C . PRO A 1 101 ? -2.973 -6.601 -10.186 1.00 96.31 101 PRO A C 1
ATOM 792 O O . PRO A 1 101 ? -4.126 -6.174 -10.139 1.00 96.31 101 PRO A O 1
ATOM 795 N N . GLY A 1 102 ? -1.931 -5.873 -9.786 1.00 96.88 102 GLY A N 1
ATOM 796 C CA . GLY A 1 102 ? -2.036 -4.553 -9.181 1.00 96.88 102 GLY A CA 1
ATOM 797 C C . GLY A 1 102 ? -0.819 -4.222 -8.325 1.00 96.88 102 GLY A C 1
ATOM 798 O O . GLY A 1 102 ? 0.157 -4.970 -8.285 1.00 96.88 102 GLY A O 1
ATOM 799 N N . ARG A 1 103 ? -0.884 -3.103 -7.602 1.00 97.44 103 ARG A N 1
ATOM 800 C CA . ARG A 1 103 ? 0.207 -2.620 -6.752 1.00 97.44 103 ARG A CA 1
ATOM 801 C C . ARG A 1 103 ? -0.236 -2.472 -5.306 1.00 97.44 103 ARG A C 1
ATOM 803 O O . ARG A 1 103 ? -1.248 -1.837 -5.020 1.00 97.44 103 ARG A O 1
ATOM 810 N N . LEU A 1 104 ? 0.557 -3.043 -4.407 1.00 97.56 104 LEU A N 1
ATOM 811 C CA . LEU A 1 104 ? 0.430 -2.875 -2.966 1.00 97.56 104 LEU A CA 1
ATOM 812 C C . LEU A 1 104 ? 1.374 -1.762 -2.485 1.00 97.56 104 LEU A C 1
ATOM 814 O O . LEU A 1 104 ? 2.523 -1.686 -2.919 1.00 97.56 104 LEU A O 1
ATOM 818 N N . PHE A 1 105 ? 0.880 -0.925 -1.580 1.00 97.12 105 PHE A N 1
ATOM 819 C CA . PHE A 1 105 ? 1.593 0.155 -0.904 1.00 97.12 105 PHE A CA 1
ATOM 820 C C . PHE A 1 105 ? 1.456 -0.052 0.606 1.00 97.12 105 PHE A C 1
ATOM 822 O O . PHE A 1 105 ? 0.345 -0.301 1.086 1.00 97.12 105 PHE A O 1
ATOM 829 N N . GLN A 1 106 ? 2.575 0.016 1.327 1.00 87.94 106 GLN A N 1
ATOM 830 C CA . GLN A 1 106 ? 2.696 -0.194 2.773 1.00 87.94 106 GLN A CA 1
ATOM 831 C C . GLN A 1 106 ? 3.764 0.735 3.338 1.00 87.94 106 GLN A C 1
ATOM 833 O O . GLN A 1 106 ? 4.737 0.999 2.595 1.00 87.94 106 GLN A O 1
#

Radius of gyration: 21.88 Å; chains: 1; bounding box: 54×36×55 Å